Protein AF-A0A8X6EZA5-F1 (afdb_monomer_lite)

InterPro domains:
  IPR001734 Sodium/solute symporter [PF00474] (5-168)
  IPR001734 Sodium/solute symporter [PS50283] (1-181)
  IPR038377 Sodium/glucose symporter superfamily [G3DSA:1.20.1730.10] (1-181)
  IPR051163 Sodium:Solute Symporter (SSF) [PTHR42985] (1-180)

Foldseek 3Di:
DDPVLVVLLVVLVVDFLCCLVVVVVCLVPPADQCVVVVVVCVVVVVVCVPPVVVVCVVVPDPDPLVVVCVVPNDVSSVVVVVVVVVVVVVVVLVSLQSVLVVCCVVPVDDSVVSSVVSVVVVVVQCVVVPPVSSSVVSNVVSVVSVVVVVVCVVVVQVVLPHPVSVVVVCVVVVNHDHPDD

Structure (mmCIF, N/CA/C/O backbone):
data_AF-A0A8X6EZA5-F1
#
_entry.id   AF-A0A8X6EZA5-F1
#
loop_
_atom_site.group_PDB
_atom_site.id
_atom_site.type_symbol
_atom_site.label_atom_id
_atom_site.label_alt_id
_atom_site.label_comp_id
_atom_site.label_asym_id
_atom_site.label_entity_id
_atom_site.label_seq_id
_atom_site.pdbx_PDB_ins_code
_atom_site.Cartn_x
_atom_site.Cartn_y
_atom_site.Cartn_z
_atom_site.occupancy
_atom_site.B_iso_or_equiv
_atom_site.auth_seq_id
_atom_site.auth_comp_id
_atom_site.auth_asym_id
_atom_site.auth_atom_id
_atom_site.pdbx_PDB_model_num
ATOM 1 N 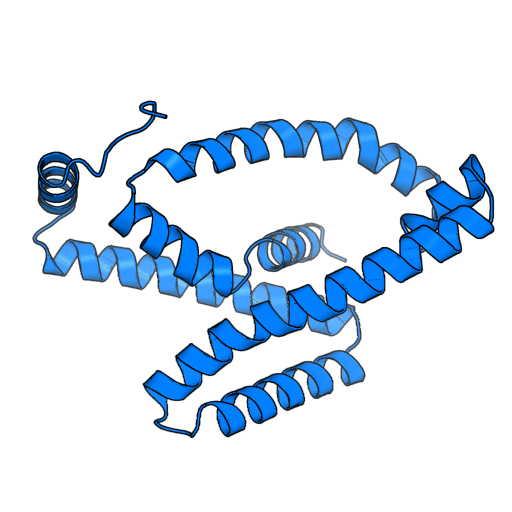N . MET A 1 1 ? -1.220 17.652 14.145 1.00 61.78 1 MET A N 1
ATOM 2 C CA . MET A 1 1 ? -0.342 17.172 13.054 1.00 61.78 1 MET A CA 1
ATOM 3 C C . MET A 1 1 ? -0.743 17.887 11.778 1.00 61.78 1 MET A C 1
ATOM 5 O O . MET A 1 1 ? -1.921 18.214 11.672 1.00 61.78 1 MET A O 1
ATOM 9 N N . PRO A 1 2 ? 0.185 18.157 10.850 1.00 75.38 2 PRO A N 1
ATOM 10 C CA . PRO A 1 2 ? -0.154 18.763 9.567 1.00 75.38 2 PRO A CA 1
ATOM 11 C C . PRO A 1 2 ? -1.113 17.855 8.790 1.00 75.38 2 PRO A C 1
ATOM 13 O O . PRO A 1 2 ? -0.902 16.643 8.729 1.00 75.38 2 PRO A O 1
ATOM 16 N N . VAL A 1 3 ? -2.152 18.437 8.188 1.00 79.38 3 VAL A N 1
ATOM 17 C CA . VAL A 1 3 ? -3.139 17.705 7.369 1.00 79.38 3 VAL A CA 1
ATOM 18 C C . VAL A 1 3 ? -2.459 16.979 6.206 1.00 79.38 3 VAL A C 1
ATOM 20 O O . VAL A 1 3 ? -2.847 15.870 5.846 1.00 79.38 3 VAL A O 1
ATOM 23 N N . THR A 1 4 ? -1.393 17.567 5.667 1.00 75.44 4 THR A N 1
ATOM 24 C CA . THR A 1 4 ? -0.584 16.993 4.590 1.00 75.44 4 THR A CA 1
ATOM 25 C C . THR A 1 4 ? 0.077 15.682 5.009 1.00 75.44 4 THR A C 1
ATOM 27 O O . THR A 1 4 ? -0.108 14.680 4.331 1.00 75.44 4 THR A O 1
ATOM 30 N N . THR A 1 5 ? 0.761 15.636 6.156 1.00 71.94 5 THR A N 1
ATOM 31 C CA . THR A 1 5 ? 1.407 14.411 6.666 1.00 71.94 5 THR A CA 1
ATOM 32 C C . THR A 1 5 ? 0.399 13.283 6.879 1.00 71.94 5 THR A C 1
ATOM 34 O O . THR A 1 5 ? 0.666 12.143 6.512 1.00 71.94 5 THR A O 1
ATOM 37 N N . VAL A 1 6 ? -0.779 13.602 7.425 1.00 76.56 6 VAL A N 1
ATOM 38 C CA . VAL A 1 6 ? -1.844 12.609 7.641 1.00 76.56 6 VAL A CA 1
ATOM 39 C C . VAL A 1 6 ? -2.401 12.105 6.309 1.00 76.56 6 VAL A C 1
ATOM 41 O O . VAL A 1 6 ? -2.596 10.906 6.151 1.00 76.56 6 VAL A O 1
ATOM 44 N N . SER A 1 7 ? -2.605 12.993 5.333 1.00 77.62 7 SER A N 1
ATOM 45 C CA . SER A 1 7 ? -3.127 12.622 4.011 1.00 77.62 7 SER A CA 1
ATOM 46 C C . SER A 1 7 ? -2.145 11.739 3.238 1.00 77.62 7 SER A C 1
ATOM 48 O O . SER A 1 7 ? -2.541 10.723 2.674 1.00 77.62 7 SER A O 1
ATOM 50 N N . PHE A 1 8 ? -0.856 12.086 3.256 1.00 72.75 8 PHE A N 1
ATOM 51 C CA . PHE A 1 8 ? 0.185 11.288 2.609 1.00 72.75 8 PHE A CA 1
ATOM 52 C C . PHE A 1 8 ? 0.388 9.935 3.285 1.00 72.75 8 PHE A C 1
ATOM 54 O O . PHE A 1 8 ? 0.531 8.942 2.583 1.00 72.75 8 PHE A O 1
ATOM 61 N N . SER A 1 9 ? 0.364 9.864 4.618 1.00 73.12 9 SER A N 1
ATOM 62 C CA . SER A 1 9 ? 0.453 8.574 5.309 1.00 73.12 9 SER A CA 1
ATOM 63 C C . SER A 1 9 ? -0.796 7.717 5.085 1.00 73.12 9 SER A C 1
ATOM 65 O O . SER A 1 9 ? -0.667 6.511 4.886 1.00 73.12 9 SER A O 1
ATOM 67 N N . LEU A 1 10 ? -1.991 8.317 5.016 1.00 76.62 10 LEU A N 1
ATOM 68 C CA . LEU A 1 10 ? -3.206 7.592 4.639 1.00 76.62 10 LEU A CA 1
ATOM 69 C C . LEU A 1 10 ? -3.075 7.011 3.223 1.00 76.62 10 LEU A C 1
ATOM 71 O O . LEU A 1 10 ? -3.362 5.836 3.016 1.00 76.62 10 LEU A O 1
ATOM 75 N N . MET A 1 11 ? -2.580 7.802 2.267 1.00 76.44 11 MET A N 1
ATOM 76 C CA . MET A 1 11 ? -2.301 7.339 0.905 1.00 76.44 11 MET A CA 1
ATOM 77 C C . MET A 1 11 ? -1.256 6.212 0.887 1.00 76.44 11 MET A C 1
ATOM 79 O O . MET A 1 11 ? -1.474 5.185 0.248 1.00 76.44 11 MET A O 1
ATOM 83 N N . ALA A 1 12 ? -0.154 6.376 1.623 1.00 71.19 12 ALA A N 1
ATOM 84 C CA . ALA A 1 12 ? 0.903 5.376 1.761 1.00 71.19 12 ALA A CA 1
ATOM 85 C C . ALA A 1 12 ? 0.370 4.058 2.338 1.00 71.19 12 ALA A C 1
ATOM 87 O O . ALA A 1 12 ? 0.705 2.987 1.846 1.00 71.19 12 ALA A O 1
ATOM 88 N N . SER A 1 13 ? -0.514 4.144 3.334 1.00 72.12 13 SER A N 1
ATOM 89 C CA . SER A 1 13 ? -1.145 2.984 3.967 1.00 72.12 13 SER A CA 1
ATOM 90 C C . SER A 1 13 ? -2.037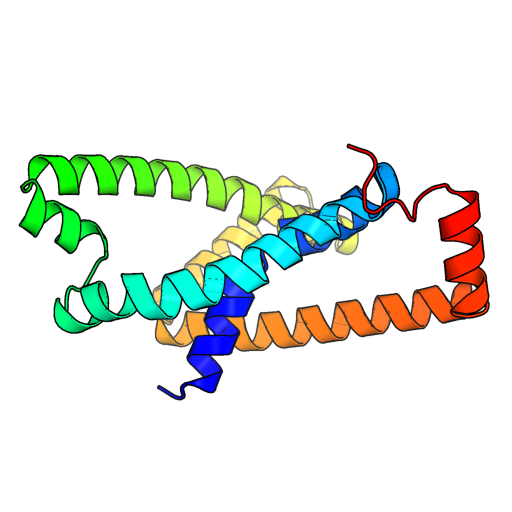 2.204 2.995 1.00 72.12 13 SER A C 1
ATOM 92 O O . SER A 1 13 ? -2.117 0.980 3.083 1.00 72.12 13 SER A O 1
ATOM 94 N N . PHE A 1 14 ? -2.695 2.889 2.052 1.00 71.56 14 PHE A N 1
ATOM 95 C CA . PHE A 1 14 ? -3.455 2.234 0.981 1.00 71.56 14 PHE A CA 1
ATOM 96 C C . PHE A 1 14 ? -2.549 1.625 -0.098 1.00 71.56 14 PHE A C 1
ATOM 98 O O . PHE A 1 14 ? -2.892 0.599 -0.689 1.00 71.56 14 PHE A O 1
ATOM 105 N N . MET A 1 15 ? -1.385 2.224 -0.352 1.00 70.94 15 MET A N 1
ATOM 106 C CA . MET A 1 15 ? -0.401 1.720 -1.310 1.00 70.94 15 MET A CA 1
ATOM 107 C C . MET A 1 15 ? 0.521 0.681 -0.661 1.00 70.94 15 MET A C 1
ATOM 109 O O . MET A 1 15 ? 1.652 0.967 -0.275 1.00 70.94 15 MET A O 1
ATOM 113 N N . SER A 1 16 ? 0.063 -0.567 -0.581 1.00 71.94 16 SER A N 1
ATOM 114 C CA . SER A 1 16 ? 0.924 -1.677 -0.164 1.00 71.94 16 SER A CA 1
ATOM 115 C C . SER A 1 16 ? 1.997 -2.000 -1.217 1.00 71.94 16 SER A C 1
ATOM 117 O O . SER A 1 16 ? 1.805 -1.813 -2.422 1.00 71.94 16 SER A O 1
ATOM 119 N N . ALA A 1 17 ? 3.120 -2.577 -0.774 1.00 68.50 17 ALA A N 1
ATOM 120 C CA . ALA A 1 17 ? 4.152 -3.109 -1.671 1.00 68.50 17 ALA A CA 1
ATOM 121 C C . ALA A 1 17 ? 3.592 -4.172 -2.639 1.00 68.50 17 ALA A C 1
ATOM 123 O O . ALA A 1 17 ? 4.028 -4.265 -3.785 1.00 68.50 17 ALA A O 1
ATOM 124 N N . THR A 1 18 ? 2.589 -4.939 -2.195 1.00 69.69 18 THR A N 1
ATOM 125 C CA . THR A 1 18 ? 1.868 -5.899 -3.038 1.00 69.69 18 THR A CA 1
ATOM 126 C C . THR A 1 18 ? 1.086 -5.213 -4.149 1.00 69.69 18 THR A C 1
ATOM 128 O O . THR A 1 18 ? 1.159 -5.672 -5.279 1.00 69.69 18 THR A O 1
ATOM 131 N N . SER A 1 19 ? 0.405 -4.097 -3.884 1.00 77.81 19 SER A N 1
ATOM 132 C CA . SER A 1 19 ? -0.287 -3.328 -4.926 1.00 77.81 19 SER A CA 1
ATOM 133 C C . SER A 1 19 ? 0.701 -2.678 -5.894 1.00 77.81 19 SER A C 1
ATOM 135 O O . SER A 1 19 ? 0.466 -2.663 -7.098 1.00 77.81 19 SER A O 1
ATOM 137 N N . PHE A 1 20 ? 1.841 -2.194 -5.396 1.00 80.69 20 PHE A N 1
ATOM 138 C CA . PHE A 1 20 ? 2.860 -1.555 -6.231 1.00 80.69 20 PHE A CA 1
ATOM 139 C C . PHE A 1 20 ? 3.471 -2.506 -7.273 1.00 80.69 20 PHE A C 1
ATOM 141 O O . PHE A 1 20 ? 3.723 -2.092 -8.400 1.00 80.69 20 PHE A O 1
ATOM 148 N N . LEU A 1 21 ? 3.683 -3.778 -6.917 1.00 81.12 21 LEU A N 1
ATOM 149 C CA . LEU A 1 21 ? 4.152 -4.810 -7.852 1.00 81.12 21 LEU A CA 1
ATOM 150 C C . LEU A 1 21 ? 3.000 -5.502 -8.596 1.00 81.12 21 LEU A C 1
ATOM 152 O O . LEU A 1 21 ? 3.146 -5.875 -9.757 1.00 81.12 21 LEU A O 1
ATOM 156 N N . GLY A 1 22 ? 1.860 -5.672 -7.929 1.00 82.44 22 GLY A N 1
ATOM 157 C CA . GLY A 1 22 ? 0.711 -6.420 -8.425 1.00 82.44 22 GLY A CA 1
ATOM 158 C C . GLY A 1 22 ? -0.071 -5.680 -9.500 1.00 82.44 22 GLY A C 1
ATOM 159 O O . GLY A 1 22 ? -0.400 -6.286 -10.508 1.00 82.44 22 GLY A O 1
ATOM 160 N N . VAL A 1 23 ? -0.318 -4.374 -9.349 1.00 84.88 23 VAL A N 1
ATOM 161 C CA . VAL A 1 23 ? -1.112 -3.608 -10.327 1.00 84.88 23 VAL A CA 1
ATOM 162 C C . VAL A 1 23 ? -0.441 -3.547 -11.708 1.00 84.88 23 VAL A C 1
ATOM 164 O O . VAL A 1 23 ? -1.124 -3.795 -12.700 1.00 84.88 23 VAL A O 1
ATOM 167 N N . PRO A 1 24 ? 0.876 -3.285 -11.835 1.00 85.31 24 PRO A N 1
ATOM 168 C CA . PRO A 1 24 ? 1.545 -3.372 -13.132 1.00 85.31 24 PRO A CA 1
ATOM 169 C C . PRO A 1 24 ? 1.534 -4.789 -13.718 1.00 85.31 24 PRO A C 1
ATOM 171 O O . PRO A 1 24 ? 1.368 -4.935 -14.926 1.00 85.31 24 PRO A O 1
ATOM 174 N N . ALA A 1 25 ? 1.690 -5.824 -12.883 1.00 85.19 25 ALA A N 1
ATOM 175 C CA . ALA A 1 25 ? 1.645 -7.217 -13.327 1.00 85.19 25 ALA A CA 1
ATOM 176 C C . ALA A 1 25 ? 0.248 -7.611 -13.835 1.00 85.19 25 ALA A C 1
ATOM 178 O O . ALA A 1 25 ? 0.134 -8.237 -14.886 1.00 85.19 25 ALA A O 1
ATOM 179 N N . GLU A 1 26 ? -0.803 -7.185 -13.138 1.00 84.69 26 GLU A N 1
ATOM 180 C CA . GLU A 1 26 ? -2.197 -7.371 -13.540 1.00 84.69 26 GLU A CA 1
ATOM 181 C C . GLU A 1 26 ? -2.475 -6.666 -14.870 1.00 84.69 26 GLU A C 1
ATOM 183 O O . GLU A 1 26 ? -2.952 -7.288 -15.817 1.00 84.69 26 GLU A O 1
ATOM 188 N N . ASN A 1 27 ? -2.070 -5.397 -14.993 1.00 85.38 27 ASN A N 1
ATOM 189 C CA . ASN A 1 27 ? -2.219 -4.644 -16.238 1.00 85.38 27 ASN A CA 1
ATOM 190 C C . ASN A 1 27 ? -1.453 -5.286 -17.403 1.00 85.38 27 ASN A C 1
ATOM 192 O O . ASN A 1 27 ? -1.908 -5.244 -18.545 1.00 85.38 27 ASN A O 1
ATOM 196 N N . TYR A 1 28 ? -0.295 -5.888 -17.130 1.00 82.81 28 TYR A N 1
ATOM 197 C CA . TYR A 1 28 ? 0.491 -6.591 -18.139 1.00 82.81 28 TYR A CA 1
ATOM 198 C C . TYR A 1 28 ? -0.154 -7.916 -18.573 1.00 82.81 28 TYR A C 1
ATOM 200 O O . TYR A 1 28 ? -0.075 -8.270 -19.748 1.00 82.81 28 TYR A O 1
ATOM 208 N N . LEU A 1 29 ? -0.788 -8.652 -17.653 1.00 84.25 29 LEU A N 1
ATOM 209 C CA . LEU A 1 29 ? -1.373 -9.971 -17.918 1.00 84.25 29 LEU A CA 1
ATOM 210 C C . LEU A 1 29 ? -2.811 -9.919 -18.442 1.00 84.25 29 LEU A C 1
ATOM 212 O O . LEU A 1 29 ? -3.152 -10.735 -19.300 1.00 84.25 29 LEU A O 1
ATOM 216 N N . TYR A 1 30 ? -3.618 -8.968 -17.971 1.00 80.81 30 TYR A N 1
ATOM 217 C CA . TYR A 1 30 ? -5.063 -8.890 -18.226 1.00 80.81 30 TYR A CA 1
ATOM 218 C C . TYR A 1 30 ? -5.519 -7.542 -18.813 1.00 80.81 30 TYR A C 1
ATOM 220 O O . TYR A 1 30 ? -6.652 -7.425 -19.264 1.00 80.81 30 TYR A O 1
ATOM 228 N N . GLY A 1 31 ? -4.638 -6.539 -18.893 1.00 82.25 31 GLY A N 1
ATOM 229 C CA . GLY A 1 31 ? -4.932 -5.244 -19.519 1.00 82.25 31 GLY A CA 1
ATOM 230 C C . GLY A 1 31 ? -5.425 -4.161 -18.552 1.00 82.25 31 GLY A C 1
ATOM 231 O O . GLY A 1 31 ? -5.429 -4.316 -17.335 1.00 82.25 31 GLY A O 1
ATOM 232 N N . THR A 1 32 ? -5.830 -3.014 -19.096 1.00 81.81 32 THR A N 1
ATOM 233 C CA . THR A 1 32 ? -6.110 -1.769 -18.349 1.00 81.81 32 THR A CA 1
ATOM 234 C C . THR A 1 32 ? -7.410 -1.758 -17.539 1.00 81.81 32 THR A C 1
ATOM 236 O O . THR A 1 32 ? -7.753 -0.734 -16.946 1.00 81.81 32 THR A O 1
ATOM 239 N N . GLN A 1 33 ? -8.139 -2.869 -17.480 1.00 79.62 33 GLN A N 1
ATOM 240 C CA . GLN A 1 33 ? -9.454 -2.965 -16.838 1.00 79.62 33 GLN A CA 1
ATOM 241 C C . GLN A 1 33 ? -9.395 -2.640 -15.339 1.00 79.62 33 GLN A C 1
ATOM 243 O O . GLN A 1 33 ? -10.315 -2.037 -14.782 1.00 79.62 33 GLN A O 1
ATOM 248 N N . TYR A 1 34 ? -8.258 -2.928 -14.696 1.00 80.50 34 TYR A N 1
ATOM 249 C CA . TYR A 1 34 ? -8.008 -2.601 -13.291 1.00 80.50 34 TYR A CA 1
ATOM 250 C C . TYR A 1 34 ? -8.160 -1.095 -12.983 1.00 80.50 34 TYR A C 1
ATOM 252 O O . TYR A 1 34 ? -8.436 -0.708 -11.846 1.00 80.50 34 TYR A O 1
ATOM 260 N N . VAL A 1 35 ? -8.055 -0.215 -13.989 1.00 81.38 35 VAL A N 1
ATOM 261 C CA . VAL A 1 35 ? -8.274 1.235 -13.837 1.00 81.38 35 VAL A CA 1
ATOM 262 C C . VAL A 1 35 ? -9.689 1.564 -13.346 1.00 81.38 35 VAL A C 1
ATOM 264 O O . VAL A 1 35 ? -9.865 2.554 -12.634 1.00 81.38 35 VAL A O 1
ATOM 267 N N . MET A 1 36 ? -10.688 0.728 -13.632 1.00 80.69 36 MET A N 1
ATOM 268 C CA . MET A 1 36 ? -12.071 0.942 -13.182 1.00 80.69 36 MET A CA 1
ATOM 269 C C . MET A 1 36 ? -12.202 0.935 -11.655 1.00 80.69 36 MET A C 1
ATOM 271 O O . MET A 1 36 ? -13.034 1.649 -11.092 1.00 80.69 36 MET A O 1
ATOM 275 N N . LEU A 1 37 ? -11.321 0.210 -10.966 1.00 83.69 37 LEU A N 1
ATOM 276 C CA . LEU A 1 37 ? -11.263 0.194 -9.508 1.00 83.69 37 LEU A CA 1
ATOM 277 C C . LEU A 1 37 ? -10.871 1.575 -8.943 1.00 83.69 37 LEU A C 1
ATOM 279 O O . LEU A 1 37 ? -11.410 2.001 -7.919 1.00 83.69 37 LEU A O 1
ATOM 283 N N . ASN A 1 38 ? -10.029 2.337 -9.655 1.00 83.44 38 ASN A N 1
ATOM 284 C CA . ASN A 1 38 ? -9.695 3.715 -9.277 1.00 83.44 38 ASN A CA 1
ATOM 285 C C . ASN A 1 38 ? -10.902 4.657 -9.379 1.00 83.44 38 ASN A C 1
ATOM 287 O O . ASN A 1 38 ? -11.047 5.543 -8.537 1.00 83.44 38 ASN A O 1
ATOM 291 N N . LEU A 1 39 ? -11.796 4.457 -10.357 1.00 85.00 39 LEU A N 1
ATOM 292 C CA . LEU A 1 39 ? -13.048 5.221 -10.445 1.00 85.00 39 LEU A CA 1
ATOM 293 C C . LEU A 1 39 ? -13.950 4.934 -9.238 1.00 85.00 39 LEU A C 1
ATOM 295 O O . LEU A 1 39 ? -14.521 5.857 -8.655 1.00 85.00 39 LEU A O 1
ATOM 299 N N . GLY A 1 40 ? -14.012 3.670 -8.808 1.00 86.38 40 GLY A N 1
ATOM 300 C CA . GLY A 1 40 ? -14.691 3.273 -7.575 1.00 86.38 40 GLY A CA 1
ATOM 301 C C . GLY A 1 40 ? -14.137 3.997 -6.346 1.00 86.38 40 GLY A C 1
ATOM 302 O O . GLY A 1 40 ? -14.907 4.557 -5.564 1.00 86.38 40 GLY A O 1
ATOM 303 N N . TYR A 1 41 ? -12.810 4.073 -6.199 1.00 85.38 41 TYR A N 1
ATOM 304 C CA . TYR A 1 41 ? -12.185 4.829 -5.107 1.00 85.38 41 TYR A CA 1
ATOM 305 C C . TYR A 1 41 ? -12.426 6.337 -5.194 1.00 85.38 41 TYR A C 1
ATOM 307 O O . TYR A 1 41 ? -12.663 6.971 -4.160 1.00 85.38 41 TYR A O 1
ATOM 315 N N . ALA A 1 42 ? -12.419 6.911 -6.398 1.00 87.12 42 ALA A N 1
ATOM 316 C CA . ALA A 1 42 ? -12.691 8.330 -6.606 1.00 87.12 42 ALA A CA 1
ATOM 317 C C . ALA A 1 42 ? -14.105 8.720 -6.145 1.00 87.12 42 ALA A C 1
ATOM 319 O O . ALA A 1 42 ? -14.281 9.781 -5.549 1.00 87.12 42 ALA A O 1
ATOM 320 N N . LEU A 1 43 ? -15.099 7.851 -6.358 1.00 89.31 43 LEU A N 1
ATOM 321 C CA . LEU A 1 43 ? -16.477 8.072 -5.904 1.00 89.31 43 LEU A CA 1
ATOM 322 C C . LEU A 1 43 ? -16.692 7.680 -4.435 1.00 89.31 43 LEU A C 1
ATOM 324 O O . LEU A 1 43 ? -17.401 8.373 -3.704 1.00 89.31 43 LEU A O 1
ATOM 328 N N . GLY A 1 44 ? -16.069 6.594 -3.976 1.00 88.62 44 GLY A N 1
ATOM 329 C CA . GLY A 1 44 ? -16.216 6.095 -2.608 1.00 88.62 44 GLY A CA 1
ATOM 330 C C . GLY A 1 44 ? -15.571 7.000 -1.556 1.00 88.62 44 GLY A C 1
ATOM 331 O O . GLY A 1 44 ? -16.102 7.134 -0.452 1.00 88.62 44 GLY A O 1
ATOM 332 N N . THR A 1 45 ? -14.464 7.669 -1.894 1.00 87.69 45 THR A N 1
ATOM 333 C CA . THR A 1 45 ? -13.713 8.505 -0.941 1.00 87.69 45 THR A CA 1
ATOM 334 C C . THR A 1 45 ? -14.522 9.713 -0.443 1.00 87.69 45 THR A C 1
ATOM 336 O O . THR A 1 45 ? -14.616 9.882 0.775 1.00 87.69 45 THR A O 1
ATOM 339 N N . PRO A 1 46 ? -15.177 10.524 -1.302 1.00 90.19 46 PRO A N 1
ATOM 340 C CA . PRO A 1 46 ? -16.081 11.582 -0.847 1.00 90.19 46 PRO A CA 1
ATOM 341 C C . PRO A 1 46 ? -17.227 11.054 0.019 1.00 90.19 46 PRO A C 1
ATOM 343 O O . PRO A 1 46 ? -17.528 11.636 1.057 1.00 90.19 46 PRO A O 1
ATOM 346 N N . VAL A 1 47 ? -17.838 9.928 -0.358 1.00 91.31 47 VAL A N 1
ATOM 347 C CA . VAL A 1 47 ? -18.932 9.319 0.417 1.00 91.31 47 VAL A CA 1
ATOM 348 C C . VAL A 1 47 ? -18.448 8.936 1.819 1.00 91.31 47 VAL A C 1
ATOM 350 O O . VAL A 1 47 ? -19.083 9.292 2.814 1.00 91.31 47 VAL A O 1
ATOM 353 N N . ALA A 1 48 ? -17.288 8.286 1.923 1.00 87.56 48 ALA A N 1
ATOM 354 C CA . ALA A 1 48 ? -16.658 7.964 3.200 1.00 87.56 48 ALA A CA 1
ATOM 355 C C . ALA A 1 48 ? -16.351 9.225 4.031 1.00 87.56 48 ALA A C 1
ATOM 357 O O . ALA A 1 48 ? -16.667 9.281 5.225 1.00 87.56 48 ALA A O 1
ATOM 358 N N . ALA A 1 49 ? -15.788 10.254 3.395 1.00 87.50 49 ALA A N 1
ATOM 359 C CA . ALA A 1 49 ? -15.385 11.498 4.043 1.00 87.50 49 ALA A CA 1
ATOM 360 C C . ALA A 1 49 ? -16.569 12.351 4.528 1.00 87.50 49 ALA A C 1
ATOM 362 O O . ALA A 1 49 ? -16.480 12.958 5.592 1.00 87.50 49 ALA A O 1
ATOM 363 N N . PHE A 1 50 ? -17.682 12.402 3.795 1.00 89.38 50 PHE A N 1
ATOM 364 C CA . PHE A 1 50 ? -18.826 13.244 4.161 1.00 89.38 50 PHE A CA 1
ATOM 365 C C . PHE A 1 50 ? -19.879 12.521 5.003 1.00 89.38 50 PHE A C 1
ATOM 367 O O . PHE A 1 50 ? -20.550 13.171 5.802 1.00 89.38 50 PHE A O 1
ATOM 374 N N . ILE A 1 51 ? -20.029 11.200 4.866 1.00 89.44 51 ILE A N 1
ATOM 375 C CA . ILE A 1 51 ? -21.063 10.444 5.591 1.00 89.44 51 ILE A CA 1
ATOM 376 C C . ILE A 1 51 ? -20.495 9.797 6.854 1.00 89.44 51 ILE A C 1
ATOM 378 O O . ILE A 1 51 ? -21.043 9.970 7.942 1.00 89.44 51 ILE A O 1
ATOM 382 N N . PHE A 1 52 ? -19.389 9.061 6.735 1.00 85.31 52 PHE A N 1
ATOM 383 C CA . PHE A 1 52 ? -18.878 8.241 7.835 1.00 85.31 52 PHE A CA 1
ATOM 384 C C . PHE A 1 52 ? -17.948 9.028 8.761 1.00 85.31 52 PHE A C 1
ATOM 386 O O . PHE A 1 52 ? -18.096 8.959 9.984 1.00 85.31 52 PHE A O 1
ATOM 393 N N . LEU A 1 53 ? -17.023 9.818 8.206 1.00 85.94 53 LEU A N 1
ATOM 394 C CA . LEU A 1 53 ? -16.033 10.557 8.999 1.00 85.94 53 LEU A CA 1
ATOM 395 C C . LEU A 1 53 ? -16.652 11.476 10.075 1.00 85.94 53 LEU A C 1
ATOM 397 O O . LEU A 1 53 ? -16.154 11.453 11.203 1.00 85.94 53 LEU A O 1
ATOM 401 N N . PRO A 1 54 ? -17.749 12.227 9.825 1.00 86.06 54 PRO A N 1
ATOM 402 C CA . PRO A 1 54 ? -18.340 13.087 10.851 1.00 86.06 54 PRO A CA 1
ATOM 403 C C . PRO A 1 54 ? -18.901 12.308 12.043 1.00 86.06 54 PRO A C 1
ATOM 405 O O . PRO A 1 54 ? -18.877 12.810 13.167 1.00 86.06 54 PRO A O 1
ATOM 408 N N . VAL A 1 55 ? -19.397 11.087 11.818 1.00 85.38 55 VAL A N 1
ATOM 409 C CA . VAL A 1 55 ? -19.938 10.222 12.877 1.00 85.38 55 VAL A CA 1
ATOM 410 C C . VAL A 1 55 ? -18.821 9.790 13.823 1.00 85.38 55 VAL A C 1
ATOM 412 O O . VAL A 1 55 ? -18.955 9.929 15.040 1.00 85.38 55 VAL A O 1
ATOM 415 N N . PHE A 1 56 ? -17.696 9.330 13.272 1.00 83.56 56 PHE A N 1
ATOM 416 C CA . PHE A 1 56 ? -16.541 8.917 14.072 1.00 83.56 56 PHE A CA 1
ATOM 417 C C . PHE A 1 56 ? -15.859 10.103 14.757 1.00 83.56 56 PHE A C 1
ATOM 419 O O . PHE A 1 56 ? -15.498 10.004 15.930 1.00 83.56 56 PHE A O 1
ATOM 426 N N . TYR A 1 57 ? -15.747 11.245 14.074 1.00 82.50 57 TYR A N 1
ATOM 427 C CA . TYR A 1 57 ? -15.128 12.441 14.644 1.00 82.50 57 TYR A CA 1
ATOM 428 C C . TYR A 1 57 ? -15.915 12.984 15.846 1.00 82.50 57 TYR A C 1
ATOM 430 O O . TYR A 1 57 ? -15.328 13.300 16.880 1.00 82.50 57 TYR A O 1
ATOM 438 N N . LYS A 1 58 ? -17.254 13.025 15.759 1.00 82.19 58 LYS A N 1
ATOM 439 C CA . LYS A 1 58 ? -18.125 13.454 16.871 1.00 82.19 58 LYS A CA 1
ATOM 440 C C . LYS A 1 58 ? -18.114 12.488 18.056 1.00 82.19 58 LYS A C 1
ATOM 442 O O . LYS A 1 58 ? -18.325 12.915 19.184 1.00 82.19 58 LYS A O 1
ATOM 447 N N . MET A 1 59 ? -17.880 11.199 17.811 1.00 81.19 59 MET A N 1
ATOM 448 C CA . MET A 1 59 ? -17.834 10.181 18.861 1.00 81.19 59 MET A CA 1
ATOM 449 C C . MET A 1 59 ? -16.594 10.298 19.760 1.00 81.19 59 MET A C 1
ATOM 451 O O . MET A 1 59 ? -16.634 9.775 20.874 1.00 81.19 59 MET A O 1
ATOM 455 N N . GLN A 1 60 ? -15.521 10.948 19.276 1.00 76.00 60 GLN A N 1
ATOM 456 C CA . GLN A 1 60 ? -14.213 11.078 19.942 1.00 76.00 60 GLN A CA 1
ATOM 457 C C . GLN A 1 60 ? -13.668 9.751 20.504 1.00 76.00 60 GLN A C 1
ATOM 459 O O . GLN A 1 60 ? -12.949 9.727 21.500 1.00 76.00 60 GLN A O 1
ATOM 464 N N . GLY A 1 61 ? -14.026 8.634 19.867 1.00 71.25 61 GLY A N 1
ATOM 465 C CA . GLY A 1 61 ? -13.582 7.309 20.277 1.00 71.25 61 GLY A CA 1
ATOM 466 C C . GLY A 1 61 ? -12.150 7.039 19.832 1.00 71.25 61 GLY A C 1
ATOM 467 O O . GLY A 1 61 ? -11.724 7.486 18.766 1.00 71.25 61 GLY A O 1
ATOM 468 N N . ALA A 1 62 ? -11.411 6.261 20.621 1.00 73.31 62 ALA A N 1
ATOM 469 C CA . ALA A 1 62 ? -10.042 5.867 20.271 1.00 73.31 62 ALA A CA 1
ATOM 470 C C . ALA A 1 62 ? -10.001 4.800 19.158 1.00 73.31 62 ALA A C 1
ATOM 472 O O . ALA A 1 62 ? -8.952 4.549 18.568 1.00 73.31 62 ALA A O 1
ATOM 473 N N . SER A 1 63 ? -11.133 4.146 18.880 1.00 80.44 63 SER A N 1
ATOM 474 C CA . SER A 1 63 ? -11.242 3.066 17.901 1.00 80.44 63 SER A CA 1
ATOM 475 C C . SER A 1 63 ? -12.593 3.078 17.194 1.00 80.44 63 SER A C 1
ATOM 477 O O . SER A 1 63 ? -13.627 3.317 17.817 1.00 80.44 63 SER A O 1
ATOM 479 N N . ALA A 1 64 ? -12.603 2.705 15.912 1.00 82.88 64 ALA A N 1
ATOM 480 C CA . ALA A 1 64 ? -13.835 2.483 15.161 1.00 82.88 64 ALA A CA 1
ATOM 481 C C . ALA A 1 64 ? -14.732 1.403 15.803 1.00 82.88 64 ALA A C 1
ATOM 483 O O . ALA A 1 64 ? -15.953 1.490 15.709 1.00 82.88 64 ALA A O 1
ATOM 484 N N . PHE A 1 65 ? -14.165 0.425 16.525 1.00 86.31 65 PHE A N 1
ATOM 485 C CA . PHE A 1 65 ? -14.948 -0.612 17.215 1.00 86.31 65 PHE A CA 1
ATOM 486 C C . PHE A 1 65 ? -15.724 -0.083 18.428 1.00 86.31 65 PHE A C 1
ATOM 488 O O . PHE A 1 65 ? -16.668 -0.728 18.883 1.00 86.31 65 PHE A O 1
ATOM 495 N N . GLU A 1 66 ? -15.369 1.094 18.946 1.00 84.56 66 GLU A N 1
ATOM 496 C CA . GLU A 1 66 ? -16.125 1.744 20.020 1.00 84.56 66 GLU A CA 1
ATOM 497 C C . GLU A 1 66 ? -17.522 2.169 19.543 1.00 84.56 66 GLU A C 1
ATOM 499 O O . GLU A 1 66 ? -18.485 2.123 20.309 1.00 84.56 66 GLU A O 1
ATOM 504 N N . TYR A 1 67 ? -17.663 2.483 18.250 1.00 86.69 67 TYR A N 1
ATOM 505 C CA . TYR A 1 67 ? -18.969 2.703 17.631 1.00 86.69 67 TYR A CA 1
ATOM 506 C C . TYR A 1 67 ? -19.863 1.465 17.760 1.00 86.69 67 TYR A C 1
ATOM 508 O O . TYR A 1 67 ? -21.031 1.575 18.139 1.00 86.69 67 TYR A O 1
ATOM 516 N N . LEU A 1 68 ? -19.307 0.277 17.497 1.00 86.88 68 LEU A N 1
ATOM 517 C CA . LEU A 1 68 ? -20.048 -0.980 17.599 1.00 86.88 68 LEU A CA 1
ATOM 518 C C . LEU A 1 68 ? -20.468 -1.271 19.037 1.00 86.88 68 LEU A C 1
ATOM 520 O O . LEU A 1 68 ? -21.581 -1.743 19.252 1.00 86.88 68 LEU A O 1
ATOM 524 N N . GLU A 1 69 ? -19.633 -0.937 20.022 1.00 88.44 69 GLU A N 1
ATOM 525 C CA . GLU A 1 69 ? -20.020 -1.068 21.428 1.00 88.44 69 GLU A CA 1
ATOM 526 C C . GLU A 1 69 ? -21.179 -0.146 21.792 1.00 88.44 69 GLU A C 1
ATOM 528 O O . GLU A 1 69 ? -22.149 -0.608 22.391 1.00 88.44 69 GLU A O 1
ATOM 533 N N . LYS A 1 70 ? -21.127 1.130 21.391 1.00 86.88 70 LYS A N 1
ATOM 534 C CA . LYS A 1 70 ? -22.204 2.089 21.684 1.00 86.88 70 LYS A CA 1
ATOM 535 C C . LYS A 1 70 ? -23.523 1.708 21.006 1.00 86.88 70 LYS A C 1
ATOM 537 O O . LYS A 1 70 ? -24.584 1.996 21.551 1.00 86.88 70 LYS A O 1
ATOM 542 N N . ARG A 1 71 ? -23.476 1.064 19.834 1.00 89.12 71 ARG A N 1
ATOM 543 C CA . ARG A 1 71 ? -24.678 0.709 19.063 1.00 89.12 71 ARG A CA 1
ATOM 544 C C . ARG A 1 71 ? -25.248 -0.677 19.376 1.00 89.12 71 ARG A C 1
ATOM 546 O O . ARG A 1 71 ? -26.471 -0.822 19.356 1.00 89.12 71 ARG A O 1
ATOM 553 N N . PHE A 1 72 ? -24.386 -1.667 19.614 1.00 90.69 72 PHE A N 1
ATOM 554 C CA . PHE A 1 72 ? -24.739 -3.093 19.698 1.00 90.69 72 PHE A CA 1
ATOM 555 C C . PHE A 1 72 ? -24.222 -3.792 20.965 1.00 90.69 72 PHE A C 1
ATOM 557 O O . PHE A 1 72 ? -24.543 -4.956 21.202 1.00 90.69 72 PHE A O 1
ATOM 564 N N . GLY A 1 73 ? -23.436 -3.103 21.792 1.00 91.50 73 GLY A N 1
ATOM 565 C CA . GLY A 1 73 ? -22.905 -3.622 23.047 1.00 91.50 73 GLY A CA 1
ATOM 566 C C . GLY A 1 73 ? -21.512 -4.247 22.941 1.00 91.50 73 GLY A C 1
ATOM 567 O O . GLY A 1 73 ? -20.936 -4.457 21.870 1.00 91.50 73 GLY A O 1
ATOM 568 N N . ARG A 1 74 ? -20.948 -4.555 24.112 1.00 91.56 74 ARG A N 1
ATOM 569 C CA . ARG A 1 74 ? -19.544 -4.960 24.281 1.00 91.56 74 ARG A CA 1
ATOM 570 C C . ARG A 1 74 ? -19.181 -6.276 23.591 1.00 91.56 74 ARG A C 1
ATOM 572 O O . ARG A 1 74 ? -18.060 -6.416 23.108 1.00 91.56 74 ARG A O 1
ATOM 579 N N . VAL A 1 75 ? -20.119 -7.223 23.512 1.00 93.62 75 VAL A N 1
ATOM 580 C CA . VAL A 1 75 ? -19.898 -8.527 22.857 1.00 93.62 75 VAL A CA 1
ATOM 581 C C . VAL A 1 75 ? -19.568 -8.339 21.375 1.00 93.62 75 VAL A C 1
ATOM 583 O O . VAL A 1 75 ? -18.596 -8.910 20.886 1.00 93.62 75 VAL A O 1
ATOM 586 N N . VAL A 1 76 ? -20.315 -7.475 20.680 1.00 92.38 76 VAL A N 1
ATOM 587 C CA . VAL A 1 76 ? -20.092 -7.191 19.255 1.00 92.38 76 VAL A CA 1
ATOM 588 C C . VAL A 1 76 ? -18.756 -6.486 19.036 1.00 92.38 76 VAL A C 1
ATOM 590 O O . VAL A 1 76 ? -18.035 -6.843 18.109 1.00 92.38 76 VAL A O 1
ATOM 593 N N . ARG A 1 77 ? -18.372 -5.549 19.916 1.00 92.06 77 ARG A N 1
ATOM 594 C CA . ARG A 1 77 ? -17.043 -4.916 19.865 1.00 92.06 77 ARG A CA 1
ATOM 595 C C . ARG A 1 77 ? -15.924 -5.946 19.962 1.00 92.06 77 ARG A C 1
ATOM 597 O O . ARG A 1 77 ? -15.003 -5.896 19.152 1.00 92.06 77 ARG A O 1
ATOM 604 N N . LEU A 1 78 ? -15.997 -6.855 20.936 1.00 92.69 78 LEU A N 1
ATOM 605 C CA . LEU A 1 78 ? -14.964 -7.871 21.135 1.00 92.69 78 LEU A CA 1
ATOM 606 C C . LEU A 1 78 ? -14.860 -8.786 19.915 1.00 92.69 78 LEU A C 1
ATOM 608 O O . LEU A 1 78 ? -13.778 -8.880 19.343 1.00 92.69 78 LEU A O 1
ATOM 612 N N . LEU A 1 79 ? -15.979 -9.352 19.453 1.00 94.12 79 LEU A N 1
ATOM 613 C CA . LEU A 1 79 ? -16.001 -10.220 18.271 1.00 94.12 79 LEU A CA 1
ATOM 614 C C . LEU A 1 79 ? -15.458 -9.511 17.025 1.00 94.12 79 LEU A C 1
ATOM 616 O O . LEU A 1 79 ? -14.553 -10.033 16.376 1.00 94.12 79 LEU A O 1
ATOM 620 N N . ALA A 1 80 ? -15.948 -8.305 16.725 1.00 92.06 80 ALA A N 1
ATOM 621 C CA . ALA A 1 80 ? -15.493 -7.535 15.570 1.00 92.06 80 ALA A CA 1
ATOM 622 C C . ALA A 1 80 ? -13.995 -7.206 15.656 1.00 92.06 80 ALA A C 1
ATOM 624 O O . ALA A 1 80 ? -13.271 -7.395 14.680 1.00 92.06 80 ALA A O 1
ATOM 625 N N . SER A 1 81 ? -13.508 -6.774 16.826 1.00 93.19 81 SER A N 1
ATOM 626 C CA . SER A 1 81 ? -12.086 -6.471 17.007 1.00 93.19 81 SER A CA 1
ATOM 627 C C . SER A 1 81 ? -11.198 -7.716 16.912 1.00 93.19 81 SER A C 1
ATOM 629 O O . SER A 1 81 ? -10.115 -7.637 16.342 1.00 93.19 81 SER A O 1
ATOM 631 N N . SER A 1 82 ? -11.652 -8.871 17.409 1.00 93.38 82 SER A N 1
ATOM 632 C CA . SER A 1 82 ? -10.902 -10.131 17.355 1.00 93.38 82 SER A CA 1
ATOM 633 C C . SER A 1 82 ? -10.802 -10.670 15.931 1.00 93.38 82 SER A C 1
ATOM 635 O O . SER A 1 82 ? -9.712 -11.039 15.496 1.00 93.38 82 SER A O 1
ATOM 637 N N . VAL A 1 83 ? -11.912 -10.667 15.185 1.00 94.88 83 VAL A N 1
ATOM 638 C CA . VAL A 1 83 ? -11.922 -11.069 13.770 1.00 94.88 83 VAL A CA 1
ATOM 639 C C . VAL A 1 83 ? -11.035 -10.138 12.947 1.00 94.88 83 VAL A C 1
ATOM 641 O O . VAL A 1 83 ? -10.218 -10.614 12.162 1.00 94.88 83 VAL A O 1
ATOM 644 N N . PHE A 1 84 ? -11.124 -8.826 13.175 1.00 92.62 84 PHE A N 1
ATOM 645 C CA . PHE A 1 84 ? -10.272 -7.857 12.491 1.00 92.62 84 PHE A CA 1
ATOM 646 C C . PHE A 1 84 ? -8.787 -8.043 12.817 1.00 92.62 84 PHE A C 1
ATOM 648 O O . PHE A 1 84 ? -7.957 -7.996 11.914 1.00 92.62 84 PHE A O 1
ATOM 655 N N . MET A 1 85 ? -8.434 -8.286 14.084 1.00 93.19 85 MET A N 1
ATOM 656 C CA . MET A 1 85 ? -7.047 -8.563 14.476 1.00 93.19 85 MET A CA 1
ATOM 657 C C . MET A 1 85 ? -6.501 -9.815 13.783 1.00 93.19 85 MET A C 1
ATOM 659 O O . MET A 1 85 ? -5.378 -9.790 13.281 1.00 93.19 85 MET A O 1
ATOM 663 N N . LEU A 1 86 ? -7.294 -10.886 13.706 1.00 95.12 86 LEU A N 1
ATOM 664 C CA . LEU A 1 86 ? -6.906 -12.112 13.006 1.00 95.12 86 LEU A CA 1
ATOM 665 C C . LEU A 1 86 ? -6.750 -11.876 11.498 1.00 95.12 86 LEU A C 1
ATOM 667 O O . LEU A 1 86 ? -5.742 -12.273 10.915 1.00 95.12 86 LEU A O 1
ATOM 671 N N . GLN A 1 87 ? -7.703 -11.180 10.875 1.00 93.62 87 GLN A N 1
ATOM 672 C CA . GLN A 1 87 ? -7.625 -10.802 9.465 1.00 93.62 87 GLN A CA 1
ATOM 673 C C . GLN A 1 87 ? -6.373 -9.963 9.183 1.00 93.62 87 GLN A C 1
ATOM 675 O O . GLN A 1 87 ? -5.646 -10.250 8.234 1.00 93.62 87 GLN A O 1
ATOM 680 N N . MET A 1 88 ? -6.095 -8.955 10.014 1.00 89.62 88 MET A N 1
ATOM 681 C CA . MET A 1 88 ? -4.923 -8.095 9.856 1.00 89.62 88 MET A CA 1
ATOM 682 C C . MET A 1 88 ? -3.616 -8.854 10.062 1.00 89.62 88 MET A C 1
ATOM 684 O O . MET A 1 88 ? -2.667 -8.614 9.324 1.00 89.62 88 MET A O 1
ATOM 688 N N . MET A 1 89 ? -3.557 -9.809 10.990 1.00 91.75 89 MET A N 1
ATOM 689 C CA . MET A 1 89 ? -2.375 -10.658 11.168 1.00 91.75 89 MET A CA 1
ATOM 690 C C . MET A 1 89 ? -2.053 -11.455 9.895 1.00 91.75 89 MET A C 1
ATOM 692 O O . MET A 1 89 ? -0.908 -11.459 9.443 1.00 91.75 89 MET A O 1
ATOM 696 N N . LEU A 1 90 ? -3.065 -12.080 9.286 1.00 91.62 90 LEU A N 1
ATOM 697 C CA . LEU A 1 90 ? -2.903 -12.828 8.035 1.00 91.62 90 LEU A CA 1
ATOM 698 C C . LEU A 1 90 ? -2.536 -11.906 6.867 1.00 91.62 90 LEU A C 1
ATOM 700 O O . LEU A 1 90 ? -1.635 -12.209 6.087 1.00 91.62 90 LEU A O 1
ATOM 704 N N . TYR A 1 91 ? -3.202 -10.757 6.771 1.00 88.75 91 TYR A N 1
ATOM 705 C CA . TYR A 1 91 ? -2.958 -9.780 5.717 1.00 88.75 91 TYR A CA 1
ATOM 706 C C . TYR A 1 91 ? -1.535 -9.205 5.782 1.00 88.75 91 TYR A C 1
ATOM 708 O O . TYR A 1 91 ? -0.839 -9.157 4.767 1.00 88.75 91 TYR A O 1
ATOM 716 N N . MET A 1 92 ? -1.056 -8.851 6.978 1.00 87.50 92 MET A N 1
ATOM 717 C CA . MET A 1 92 ? 0.300 -8.328 7.171 1.00 87.50 92 MET A CA 1
ATOM 718 C C . MET A 1 92 ? 1.376 -9.367 6.841 1.00 87.50 92 MET A C 1
ATOM 720 O O . MET A 1 92 ? 2.418 -8.998 6.301 1.00 87.50 92 MET A O 1
ATOM 724 N N . ALA A 1 93 ? 1.124 -10.659 7.084 1.00 87.38 93 ALA A N 1
ATOM 725 C CA . ALA A 1 93 ? 2.043 -11.724 6.679 1.00 87.38 93 ALA A CA 1
ATOM 726 C C . ALA A 1 93 ? 2.236 -11.771 5.150 1.00 87.38 93 ALA A C 1
ATOM 728 O O . ALA A 1 93 ? 3.361 -11.926 4.674 1.00 87.38 93 ALA A O 1
ATOM 729 N N . ILE A 1 94 ? 1.158 -11.574 4.382 1.00 87.56 94 ILE A N 1
ATOM 730 C CA . ILE A 1 94 ? 1.205 -11.510 2.912 1.00 87.56 94 ILE A CA 1
ATOM 731 C C . ILE A 1 94 ? 1.911 -10.231 2.451 1.00 87.56 94 ILE A C 1
ATOM 733 O O . ILE A 1 94 ? 2.765 -10.284 1.566 1.00 87.56 94 ILE A O 1
ATOM 737 N N . ILE A 1 95 ? 1.603 -9.082 3.062 1.00 86.38 95 ILE A N 1
ATOM 738 C CA . ILE A 1 95 ? 2.244 -7.809 2.697 1.00 86.38 95 ILE A CA 1
ATOM 739 C C . ILE A 1 95 ? 3.753 -7.862 2.927 1.00 86.38 95 ILE A C 1
ATOM 741 O O . ILE A 1 95 ? 4.502 -7.380 2.079 1.00 86.38 95 ILE A O 1
ATOM 745 N N . LEU A 1 96 ? 4.205 -8.461 4.033 1.00 87.75 96 LEU A N 1
ATOM 746 C CA . LEU A 1 96 ? 5.628 -8.573 4.366 1.00 87.75 96 LEU A CA 1
ATOM 747 C C . LEU A 1 96 ? 6.410 -9.408 3.339 1.00 87.75 96 LEU A C 1
ATOM 749 O O . LEU A 1 96 ? 7.612 -9.211 3.159 1.00 87.75 96 LEU A O 1
ATOM 753 N N . TYR A 1 97 ? 5.734 -10.315 2.633 1.00 87.19 97 TYR A N 1
ATOM 754 C CA . TYR A 1 97 ? 6.363 -11.182 1.645 1.00 87.19 97 TYR A CA 1
ATOM 755 C C . TYR A 1 97 ? 6.862 -10.423 0.407 1.00 87.19 97 TYR A C 1
ATOM 757 O O . TYR A 1 97 ? 7.959 -10.700 -0.072 1.00 87.19 97 TYR A O 1
ATOM 765 N N . ALA A 1 98 ? 6.108 -9.439 -0.095 1.00 85.88 98 ALA A N 1
ATOM 766 C CA . ALA A 1 98 ? 6.482 -8.676 -1.291 1.00 85.88 98 ALA A CA 1
ATOM 767 C C . ALA A 1 98 ? 7.848 -7.956 -1.182 1.00 85.88 98 ALA A C 1
ATOM 769 O O . ALA A 1 98 ? 8.704 -8.181 -2.043 1.00 85.88 98 ALA A O 1
ATOM 770 N N . PRO A 1 99 ? 8.124 -7.142 -0.141 1.00 84.88 99 PRO A N 1
ATOM 771 C CA . PRO A 1 99 ? 9.430 -6.510 0.014 1.00 84.88 99 PRO A CA 1
ATOM 772 C C . PRO A 1 99 ? 10.525 -7.531 0.352 1.00 84.88 99 PRO A C 1
ATOM 774 O O . PRO A 1 99 ? 11.671 -7.338 -0.050 1.00 84.88 99 PRO A O 1
ATOM 777 N N . ALA A 1 100 ? 10.198 -8.642 1.026 1.00 88.50 100 ALA A N 1
ATOM 778 C CA . ALA A 1 100 ? 11.160 -9.714 1.292 1.00 88.50 100 ALA A CA 1
ATOM 779 C C . ALA A 1 100 ? 11.601 -10.425 0.011 1.00 88.50 100 ALA A C 1
ATOM 781 O O . ALA A 1 100 ? 12.786 -10.721 -0.146 1.00 88.50 100 ALA A O 1
ATOM 782 N N . LEU A 1 101 ? 10.674 -10.645 -0.921 1.00 88.06 101 LEU A N 1
ATOM 783 C CA . LEU A 1 101 ? 10.970 -11.184 -2.242 1.00 88.06 101 LEU A CA 1
ATOM 784 C C . LEU A 1 101 ? 11.838 -10.211 -3.050 1.00 88.06 101 LEU A C 1
ATOM 786 O O . LEU A 1 101 ? 12.855 -10.624 -3.602 1.00 88.06 101 LEU A O 1
ATOM 790 N N . ALA A 1 102 ? 11.494 -8.920 -3.059 1.00 86.81 102 ALA A N 1
ATOM 791 C CA . ALA A 1 102 ? 12.308 -7.900 -3.721 1.00 86.81 102 ALA A CA 1
ATOM 792 C C . ALA A 1 102 ? 13.739 -7.855 -3.150 1.00 86.81 102 ALA A C 1
ATOM 794 O O . ALA A 1 102 ? 14.712 -7.845 -3.905 1.00 86.81 102 ALA A O 1
ATOM 795 N N . LEU A 1 103 ? 13.883 -7.912 -1.821 1.00 88.50 103 LEU A N 1
ATOM 796 C CA . LEU A 1 103 ? 15.188 -7.950 -1.162 1.00 88.50 103 LEU A CA 1
ATOM 797 C C . LEU A 1 103 ? 15.973 -9.219 -1.519 1.00 88.50 103 LEU A C 1
ATOM 799 O O . LEU A 1 103 ? 17.167 -9.131 -1.800 1.00 88.50 103 LEU A O 1
ATOM 803 N N . ASN A 1 104 ? 15.319 -10.383 -1.533 1.00 91.81 104 ASN A N 1
ATOM 804 C CA . ASN A 1 104 ? 15.915 -11.659 -1.941 1.00 91.81 104 ASN A CA 1
ATOM 805 C C . ASN A 1 104 ? 16.484 -11.588 -3.368 1.00 91.81 104 ASN A C 1
ATOM 807 O O . ASN A 1 104 ? 17.618 -12.010 -3.579 1.00 91.81 104 ASN A O 1
ATOM 811 N N . VAL A 1 105 ? 15.744 -11.008 -4.317 1.00 88.88 105 VAL A N 1
ATOM 812 C CA . VAL A 1 105 ? 16.180 -10.873 -5.719 1.00 88.88 105 VAL A CA 1
ATOM 813 C C . VAL A 1 105 ? 17.392 -9.948 -5.858 1.00 88.88 105 VAL A C 1
ATOM 815 O O . VAL A 1 105 ? 18.306 -10.255 -6.617 1.00 88.88 105 VAL A O 1
ATOM 818 N N . VAL A 1 106 ? 17.430 -8.836 -5.118 1.00 89.31 106 VAL A N 1
ATOM 819 C CA . VAL A 1 106 ? 18.514 -7.842 -5.235 1.00 89.31 106 VAL A CA 1
ATOM 820 C C . VAL A 1 106 ? 19.782 -8.266 -4.489 1.00 89.31 106 VAL A C 1
ATOM 822 O O . VAL A 1 106 ? 20.889 -8.000 -4.948 1.00 89.31 106 VAL A O 1
ATOM 825 N N . THR A 1 107 ? 19.640 -8.908 -3.329 1.00 90.75 107 THR A N 1
ATOM 826 C CA . THR A 1 107 ? 20.779 -9.246 -2.453 1.00 90.75 107 THR A CA 1
ATOM 827 C C . THR A 1 107 ? 21.268 -10.683 -2.602 1.00 90.75 107 THR A C 1
ATOM 829 O O . THR A 1 107 ? 22.357 -11.001 -2.134 1.00 90.75 107 THR A O 1
ATOM 832 N N . GLY A 1 108 ? 20.467 -11.572 -3.196 1.00 88.31 108 GLY A N 1
ATOM 833 C CA . GLY A 1 108 ? 20.756 -13.007 -3.254 1.00 88.31 108 GLY A CA 1
ATOM 834 C C . GLY A 1 108 ? 20.623 -13.741 -1.910 1.00 88.31 108 GLY A C 1
ATOM 835 O O . GLY A 1 108 ? 20.937 -14.928 -1.835 1.00 88.31 108 GLY A O 1
ATOM 836 N N . LEU A 1 109 ? 20.161 -13.073 -0.842 1.00 89.06 109 LEU A N 1
ATOM 837 C CA . LEU A 1 109 ? 19.913 -13.694 0.468 1.00 89.06 109 LEU A CA 1
ATOM 838 C C . LEU A 1 109 ? 18.859 -14.795 0.374 1.00 89.06 109 LEU A C 1
ATOM 840 O O . LEU A 1 109 ? 18.001 -14.740 -0.490 1.00 89.06 109 LEU A O 1
ATOM 844 N N . SER A 1 110 ? 18.838 -15.766 1.290 1.00 92.00 110 SER A N 1
ATOM 845 C CA . SER A 1 110 ? 17.746 -16.750 1.306 1.00 92.00 110 SER A CA 1
ATOM 846 C C . SER A 1 110 ? 16.386 -16.075 1.565 1.00 92.00 110 SER A C 1
ATOM 848 O O . SER A 1 110 ? 16.296 -15.135 2.357 1.00 92.00 110 SER A O 1
ATOM 850 N N . LYS A 1 111 ? 15.311 -16.586 0.946 1.00 87.06 111 LYS A N 1
ATOM 851 C CA . LYS A 1 111 ? 13.942 -16.051 1.104 1.00 87.06 111 LYS A CA 1
ATOM 852 C C . LYS A 1 111 ? 13.544 -15.880 2.576 1.00 87.06 111 LYS A C 1
ATOM 854 O O . LYS A 1 111 ? 13.017 -14.841 2.958 1.00 87.06 111 LYS A O 1
ATOM 859 N N . TRP A 1 112 ? 13.840 -16.878 3.409 1.00 91.06 112 TRP A N 1
ATOM 860 C CA . TRP A 1 112 ? 13.529 -16.845 4.839 1.00 91.06 112 TRP A CA 1
ATOM 861 C C . TRP A 1 112 ? 14.353 -15.793 5.588 1.00 91.06 112 TRP A C 1
ATOM 863 O O . TRP A 1 112 ? 13.801 -15.061 6.405 1.00 91.06 112 TRP A O 1
ATOM 873 N N . SER A 1 113 ? 15.643 -15.648 5.266 1.00 91.12 113 SER A N 1
ATOM 874 C CA . SER A 1 113 ? 16.498 -14.607 5.855 1.00 91.12 113 SER A CA 1
ATOM 875 C C . SER A 1 113 ? 15.981 -13.199 5.546 1.00 91.12 113 SER A C 1
ATOM 877 O O . SER A 1 113 ? 15.946 -12.358 6.443 1.00 91.12 113 SER A O 1
ATOM 879 N N . SER A 1 114 ? 15.529 -12.948 4.313 1.00 91.75 114 SER A N 1
ATOM 880 C CA . SER A 1 114 ? 14.942 -11.660 3.920 1.00 91.75 114 SER A CA 1
ATOM 881 C C . SER A 1 114 ? 13.656 -11.351 4.691 1.00 91.75 114 SER A C 1
ATOM 883 O O . SER A 1 114 ? 13.481 -10.222 5.147 1.00 91.75 114 SER A O 1
ATOM 885 N N . VAL A 1 115 ? 12.785 -12.347 4.898 1.00 91.56 115 VAL A N 1
ATOM 886 C CA . VAL A 1 115 ? 11.547 -12.180 5.683 1.00 91.56 115 VAL A CA 1
ATOM 887 C C . VAL A 1 115 ? 11.858 -11.821 7.136 1.00 91.56 115 VAL A C 1
ATOM 889 O O . VAL A 1 115 ? 11.310 -10.844 7.649 1.00 91.56 115 VAL A O 1
ATOM 892 N N . TYR A 1 116 ? 12.755 -12.564 7.794 1.00 92.81 116 TYR A N 1
ATOM 893 C CA . TYR A 1 116 ? 13.114 -12.286 9.189 1.00 92.81 116 TYR A CA 1
ATOM 894 C C . TYR A 1 116 ? 13.757 -10.909 9.356 1.00 92.81 116 TYR A C 1
ATOM 896 O O . TYR A 1 116 ? 13.426 -10.198 10.302 1.00 92.81 116 TYR A O 1
ATOM 904 N N . LEU A 1 117 ? 14.630 -10.510 8.428 1.00 92.12 117 LEU A N 1
ATOM 905 C CA . LEU A 1 117 ? 15.302 -9.216 8.482 1.00 92.12 117 LEU A CA 1
ATOM 906 C C . LEU A 1 117 ? 14.312 -8.053 8.358 1.00 92.12 117 LEU A C 1
ATOM 908 O O . LEU A 1 117 ? 14.313 -7.158 9.202 1.00 92.12 117 LEU A O 1
ATOM 912 N N . ILE A 1 118 ? 13.446 -8.072 7.340 1.00 90.25 118 ILE A N 1
ATOM 913 C CA . ILE A 1 118 ? 12.464 -6.997 7.138 1.00 90.25 118 ILE A CA 1
ATOM 914 C C . ILE A 1 118 ? 11.468 -6.969 8.295 1.00 90.25 118 ILE A C 1
ATOM 916 O O . ILE A 1 118 ? 11.209 -5.900 8.843 1.00 90.25 118 ILE A O 1
ATOM 920 N N . GLY A 1 119 ? 10.963 -8.130 8.722 1.00 90.75 119 GLY A N 1
ATOM 921 C CA . GLY A 1 119 ? 10.050 -8.225 9.861 1.00 90.75 119 GLY A CA 1
ATOM 922 C C . GLY A 1 119 ? 10.658 -7.666 11.148 1.00 90.75 119 GLY A C 1
ATOM 923 O O . GLY A 1 119 ? 9.996 -6.913 11.866 1.00 90.75 119 GLY A O 1
ATOM 924 N N . PHE A 1 120 ? 11.931 -7.970 11.413 1.00 91.88 120 PHE A N 1
ATOM 925 C CA . PHE A 1 120 ? 12.657 -7.443 12.566 1.00 91.88 120 PHE A CA 1
ATOM 926 C C . PHE A 1 120 ? 12.808 -5.921 12.498 1.00 91.88 120 PHE A C 1
ATOM 928 O O . PHE A 1 120 ? 12.438 -5.237 13.451 1.00 91.88 120 PHE A O 1
ATOM 935 N N . VAL A 1 121 ? 13.280 -5.380 11.369 1.00 89.75 121 VAL A N 1
ATOM 936 C CA . VAL A 1 121 ? 13.439 -3.927 11.182 1.00 89.75 121 VAL A CA 1
ATOM 937 C C . VAL A 1 121 ? 12.094 -3.212 11.338 1.00 89.75 121 VAL A C 1
ATOM 939 O O . VAL A 1 121 ? 12.004 -2.264 12.119 1.00 89.75 121 VAL A O 1
ATOM 942 N N . CYS A 1 122 ? 11.044 -3.708 10.674 1.00 87.19 122 CYS A N 1
ATOM 943 C CA . CYS A 1 122 ? 9.683 -3.177 10.771 1.00 87.19 122 CYS A CA 1
ATOM 944 C C . CYS A 1 122 ? 9.161 -3.161 12.204 1.00 87.19 122 CYS A C 1
ATOM 946 O O . CYS A 1 122 ? 8.656 -2.138 12.669 1.00 87.19 122 CYS A O 1
ATOM 948 N N . THR A 1 123 ? 9.319 -4.268 12.926 1.00 89.50 123 THR A N 1
ATOM 949 C CA . THR A 1 123 ? 8.870 -4.373 14.319 1.00 89.50 123 THR A CA 1
ATOM 950 C C . THR A 1 123 ? 9.653 -3.427 15.224 1.00 89.50 123 THR A C 1
ATOM 952 O O . THR A 1 123 ? 9.067 -2.745 16.066 1.00 89.50 123 THR A O 1
ATOM 955 N N . PHE A 1 124 ? 10.968 -3.347 15.033 1.00 89.00 124 PHE A N 1
ATOM 956 C CA . PHE A 1 124 ? 11.857 -2.546 15.863 1.00 89.00 124 PHE A CA 1
ATOM 957 C C . PHE A 1 124 ? 11.530 -1.050 15.778 1.00 89.00 124 PHE A C 1
ATOM 959 O O . PHE A 1 124 ? 11.264 -0.427 16.810 1.00 89.00 124 PHE A O 1
ATOM 966 N N . TYR A 1 125 ? 11.470 -0.473 14.570 1.00 83.81 125 TYR A N 1
ATOM 967 C CA . TYR A 1 125 ? 11.181 0.961 14.441 1.00 83.81 125 TYR A CA 1
ATOM 968 C C . TYR A 1 125 ? 9.731 1.296 14.818 1.00 83.81 125 TYR A C 1
ATOM 970 O O . TYR A 1 125 ? 9.483 2.355 15.399 1.00 83.81 125 TYR A O 1
ATOM 978 N N . SER A 1 126 ? 8.780 0.391 14.549 1.00 85.06 126 SER A N 1
ATOM 979 C CA . SER A 1 126 ? 7.367 0.600 14.898 1.00 85.06 126 SER A CA 1
ATOM 980 C C . SER A 1 126 ? 7.159 0.614 16.412 1.00 85.06 126 SER A C 1
ATOM 982 O O . SER A 1 126 ? 6.404 1.439 16.929 1.00 85.06 126 SER A O 1
ATOM 984 N N . THR A 1 127 ? 7.866 -0.262 17.133 1.00 87.56 127 THR A N 1
ATOM 985 C CA . THR A 1 127 ? 7.772 -0.360 18.597 1.00 87.56 127 THR A CA 1
ATOM 986 C C . THR A 1 127 ? 8.418 0.844 19.281 1.00 87.56 127 THR A C 1
ATOM 988 O O . THR A 1 127 ? 7.848 1.388 20.222 1.00 87.56 127 THR A O 1
ATOM 991 N N . LEU A 1 128 ? 9.583 1.296 18.803 1.00 85.00 128 LEU A N 1
ATOM 992 C CA . LEU A 1 128 ? 10.307 2.418 19.413 1.00 85.00 128 LEU A CA 1
ATOM 993 C C . LEU A 1 128 ? 9.675 3.780 19.119 1.00 85.00 128 LEU A C 1
ATOM 995 O O . LEU A 1 128 ? 9.664 4.659 19.978 1.00 85.00 128 LEU A O 1
ATOM 999 N N . GLY A 1 129 ? 9.179 3.978 17.901 1.00 80.12 129 GLY A N 1
ATOM 1000 C CA . GLY A 1 129 ? 8.729 5.289 17.446 1.00 80.12 129 GLY A CA 1
ATOM 1001 C C . GLY A 1 129 ? 7.231 5.566 17.625 1.00 80.12 129 GLY A C 1
ATOM 1002 O O . GLY A 1 129 ? 6.799 6.724 17.556 1.00 80.12 129 GLY A O 1
ATOM 1003 N N . GLY A 1 130 ? 6.427 4.523 17.856 1.00 83.69 130 GLY A N 1
ATOM 1004 C CA . GLY A 1 130 ? 4.970 4.616 17.959 1.00 83.69 130 GLY A CA 1
ATOM 1005 C C . GLY A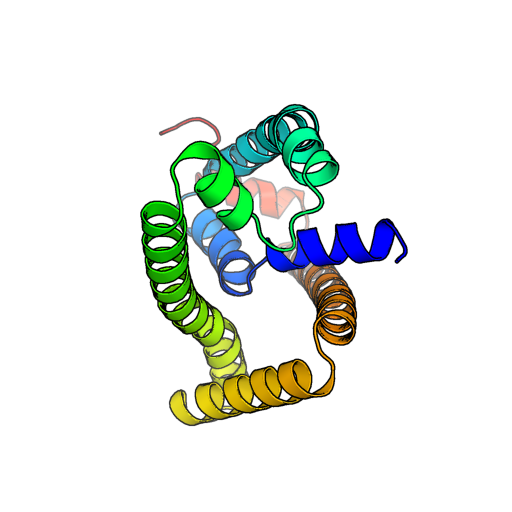 1 130 ? 4.308 5.184 16.696 1.00 83.69 130 GLY A C 1
ATOM 1006 O O . GLY A 1 130 ? 4.938 5.340 15.650 1.00 83.69 130 GLY A O 1
ATOM 1007 N N . MET A 1 131 ? 3.023 5.557 16.787 1.00 80.56 131 MET A N 1
ATOM 1008 C CA . MET A 1 131 ? 2.270 6.045 15.617 1.00 80.56 131 MET A CA 1
ATOM 1009 C C . MET A 1 131 ? 2.927 7.254 14.940 1.00 80.56 131 MET A C 1
ATOM 1011 O O . MET A 1 131 ? 2.886 7.364 13.724 1.00 80.56 131 MET A O 1
ATOM 1015 N N . ARG A 1 132 ? 3.558 8.166 15.695 1.00 80.19 132 ARG A N 1
ATOM 1016 C CA . ARG A 1 132 ? 4.178 9.360 15.097 1.00 80.19 132 ARG A CA 1
ATOM 1017 C C . ARG A 1 132 ? 5.330 9.006 14.163 1.00 80.19 132 ARG A C 1
ATOM 1019 O O . ARG A 1 132 ? 5.417 9.603 13.097 1.00 80.19 132 ARG A O 1
ATOM 1026 N N . ALA A 1 133 ? 6.199 8.080 14.561 1.00 82.12 133 ALA A N 1
ATOM 1027 C CA . ALA A 1 133 ? 7.310 7.668 13.713 1.00 82.12 133 ALA A CA 1
ATOM 1028 C C . ALA A 1 133 ? 6.820 6.915 12.478 1.00 82.12 133 ALA A C 1
ATOM 1030 O O . ALA A 1 133 ? 7.303 7.202 11.390 1.00 82.12 133 ALA A O 1
ATOM 1031 N N . VAL A 1 134 ? 5.817 6.043 12.641 1.00 80.81 134 VAL A N 1
ATOM 1032 C CA . VAL A 1 134 ? 5.211 5.296 11.528 1.00 80.81 134 VAL A CA 1
ATOM 1033 C C . VAL A 1 134 ? 4.668 6.250 10.459 1.00 80.81 134 VAL A C 1
ATOM 1035 O O . VAL A 1 134 ? 5.000 6.111 9.288 1.00 80.81 134 VAL A O 1
ATOM 1038 N N . LEU A 1 135 ? 3.938 7.302 10.852 1.00 82.50 135 LEU A N 1
ATOM 1039 C CA . LEU A 1 135 ? 3.423 8.295 9.894 1.00 82.50 135 LEU A CA 1
ATOM 1040 C C . LEU A 1 135 ? 4.544 8.995 9.101 1.00 82.50 135 LEU A C 1
ATOM 1042 O O . LEU A 1 135 ? 4.368 9.322 7.927 1.00 82.50 135 LEU A O 1
ATOM 1046 N N . TRP A 1 136 ? 5.690 9.257 9.738 1.00 82.19 136 TRP A N 1
ATOM 1047 C CA . TRP A 1 136 ? 6.841 9.866 9.069 1.00 82.19 136 TRP A CA 1
ATOM 1048 C C . TRP A 1 136 ? 7.543 8.885 8.133 1.00 82.19 136 TRP A C 1
ATOM 1050 O O . TRP A 1 136 ? 7.853 9.260 7.003 1.00 82.19 136 TRP A O 1
ATOM 1060 N N . THR A 1 137 ? 7.777 7.644 8.567 1.00 83.44 137 THR A N 1
ATOM 1061 C CA . THR A 1 137 ? 8.381 6.616 7.708 1.00 83.44 137 THR A CA 1
ATOM 1062 C C . THR A 1 137 ? 7.507 6.327 6.493 1.00 83.44 137 THR A C 1
ATOM 1064 O O . THR A 1 137 ? 8.032 6.246 5.385 1.00 83.44 137 THR A O 1
ATOM 1067 N N . ASP A 1 138 ? 6.185 6.289 6.669 1.00 83.56 138 ASP A N 1
ATOM 1068 C CA . ASP A 1 138 ? 5.218 6.098 5.586 1.00 83.56 138 ASP A CA 1
ATOM 1069 C C . ASP A 1 138 ? 5.266 7.232 4.559 1.00 83.56 138 ASP A C 1
ATOM 1071 O O . ASP A 1 138 ? 5.241 6.984 3.354 1.00 83.56 138 ASP A O 1
ATOM 1075 N N . LEU A 1 139 ? 5.378 8.485 5.019 1.00 82.75 139 LEU A N 1
ATOM 1076 C CA . LEU A 1 139 ? 5.516 9.642 4.134 1.00 82.75 139 LEU A CA 1
ATOM 1077 C C . LEU A 1 139 ? 6.767 9.521 3.252 1.00 82.75 139 LEU A C 1
ATOM 1079 O O . LEU A 1 139 ? 6.682 9.693 2.035 1.00 82.75 139 LEU A O 1
ATOM 1083 N N . PHE A 1 140 ? 7.924 9.216 3.848 1.00 84.00 140 PHE A N 1
ATOM 1084 C CA . PHE A 1 140 ? 9.163 9.036 3.087 1.00 84.00 140 PHE A CA 1
ATOM 1085 C C . PHE A 1 140 ? 9.074 7.843 2.134 1.00 84.00 140 PHE A C 1
ATOM 1087 O O . PHE A 1 140 ? 9.483 7.956 0.977 1.00 84.00 140 PHE A O 1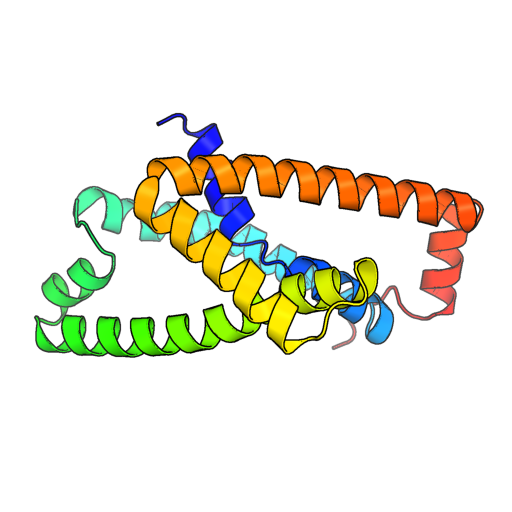
ATOM 1094 N N . GLN A 1 141 ? 8.494 6.729 2.585 1.00 83.56 141 GLN A N 1
ATOM 1095 C CA . GLN A 1 141 ? 8.297 5.544 1.757 1.00 83.56 141 GLN A CA 1
ATOM 1096 C C . GLN A 1 141 ? 7.422 5.858 0.537 1.00 83.56 141 GLN A C 1
ATOM 1098 O O . GLN A 1 141 ? 7.798 5.508 -0.579 1.00 83.56 141 GLN A O 1
ATOM 1103 N N . ALA A 1 142 ? 6.311 6.577 0.712 1.00 82.88 142 ALA A N 1
ATOM 1104 C CA . ALA A 1 142 ? 5.436 6.963 -0.393 1.00 82.88 142 ALA A CA 1
ATOM 1105 C C . ALA A 1 142 ? 6.138 7.858 -1.423 1.00 82.88 142 ALA A C 1
ATOM 1107 O O . ALA A 1 142 ? 5.975 7.653 -2.625 1.00 82.88 142 ALA A O 1
ATOM 1108 N N . LEU A 1 143 ? 6.952 8.820 -0.974 1.00 85.31 143 LEU A N 1
ATOM 1109 C CA . LEU A 1 143 ? 7.725 9.681 -1.875 1.00 85.31 143 LEU A CA 1
ATOM 1110 C C . LEU A 1 143 ? 8.756 8.880 -2.687 1.00 85.31 143 LEU A C 1
ATOM 1112 O O . LEU A 1 143 ? 8.886 9.074 -3.900 1.00 85.31 143 LEU A O 1
ATOM 1116 N N . ILE A 1 144 ? 9.463 7.951 -2.039 1.00 87.81 144 ILE A N 1
ATOM 1117 C CA . ILE A 1 144 ? 10.434 7.073 -2.707 1.00 87.81 144 ILE A CA 1
ATOM 1118 C C . ILE A 1 144 ? 9.724 6.150 -3.705 1.00 87.81 144 ILE A C 1
ATOM 1120 O O . ILE A 1 144 ? 10.165 6.023 -4.843 1.00 87.81 144 ILE A O 1
ATOM 1124 N N . MET A 1 145 ? 8.593 5.552 -3.326 1.00 85.50 145 MET A N 1
ATOM 1125 C CA . MET A 1 145 ? 7.809 4.698 -4.223 1.00 85.50 145 MET A CA 1
ATOM 1126 C C . MET A 1 145 ? 7.303 5.465 -5.450 1.00 85.50 145 MET A C 1
ATOM 1128 O O . MET A 1 145 ? 7.418 4.969 -6.570 1.00 85.50 145 MET A O 1
ATOM 1132 N N . LEU A 1 146 ? 6.790 6.685 -5.265 1.00 86.00 146 LEU A N 1
ATOM 1133 C CA . LEU A 1 146 ? 6.288 7.512 -6.363 1.00 86.00 146 LEU A CA 1
ATOM 1134 C C . LEU A 1 146 ? 7.409 7.915 -7.333 1.00 86.00 146 LEU A C 1
ATOM 1136 O O . LEU A 1 146 ? 7.250 7.809 -8.549 1.00 86.00 146 LEU A O 1
ATOM 1140 N N . SER A 1 147 ? 8.552 8.350 -6.800 1.00 89.38 147 SER A N 1
ATOM 1141 C CA . SER A 1 147 ? 9.719 8.715 -7.612 1.00 89.38 147 SER A CA 1
ATOM 1142 C C . SER A 1 147 ? 10.312 7.513 -8.352 1.00 89.38 147 SER A C 1
ATOM 1144 O O . SER A 1 147 ? 10.633 7.633 -9.534 1.00 89.38 147 SER A O 1
ATOM 1146 N N . ALA A 1 148 ? 10.379 6.341 -7.712 1.00 89.31 148 ALA A N 1
ATOM 1147 C CA . ALA A 1 148 ? 10.805 5.099 -8.352 1.00 89.31 148 ALA A CA 1
ATOM 1148 C C . ALA A 1 148 ? 9.852 4.682 -9.483 1.00 89.31 148 ALA A C 1
ATOM 1150 O O . ALA A 1 148 ? 10.315 4.357 -10.575 1.00 89.31 148 ALA A O 1
ATOM 1151 N N . ALA A 1 149 ? 8.534 4.748 -9.261 1.00 88.75 149 ALA A N 1
ATOM 1152 C CA . ALA A 1 149 ? 7.545 4.468 -10.302 1.00 88.75 149 ALA A CA 1
ATOM 1153 C C . ALA A 1 149 ? 7.719 5.400 -11.505 1.00 88.75 149 ALA A C 1
ATOM 1155 O O . ALA A 1 149 ? 7.783 4.938 -12.643 1.00 88.75 149 ALA A O 1
ATOM 1156 N N . PHE A 1 150 ? 7.856 6.704 -11.256 1.00 90.44 150 PHE A N 1
ATOM 1157 C CA . PHE A 1 150 ? 8.053 7.681 -12.321 1.00 90.44 150 PHE A CA 1
ATOM 1158 C C . PHE A 1 150 ? 9.347 7.418 -13.103 1.00 90.44 150 PHE A C 1
ATOM 1160 O O . PHE A 1 150 ? 9.329 7.399 -14.332 1.00 90.44 150 PHE A O 1
ATOM 1167 N N . ALA A 1 151 ? 10.453 7.140 -12.406 1.00 93.31 151 ALA A N 1
ATOM 1168 C CA . ALA A 1 151 ? 11.731 6.821 -13.035 1.00 93.31 151 ALA A CA 1
ATOM 1169 C C . ALA A 1 151 ? 11.649 5.565 -13.919 1.00 93.31 151 ALA A C 1
ATOM 1171 O O . ALA A 1 151 ? 12.137 5.581 -15.050 1.00 93.31 151 ALA A O 1
ATOM 1172 N N . VAL A 1 152 ? 10.998 4.499 -13.437 1.00 90.94 152 VAL A N 1
ATOM 1173 C CA . VAL A 1 152 ? 10.797 3.261 -14.207 1.00 90.94 152 VAL A CA 1
ATOM 1174 C C . VAL A 1 152 ? 9.928 3.515 -15.438 1.00 90.94 152 VAL A C 1
ATOM 1176 O O . VAL A 1 152 ? 10.292 3.070 -16.524 1.00 90.94 152 VAL A O 1
ATOM 1179 N N . CYS A 1 153 ? 8.835 4.272 -15.310 1.00 89.94 153 CYS A N 1
ATOM 1180 C CA . CYS A 1 153 ? 7.975 4.617 -16.444 1.00 89.94 153 CYS A CA 1
ATOM 1181 C C . CYS A 1 153 ? 8.718 5.440 -17.504 1.00 89.94 153 CYS A C 1
ATOM 1183 O O . CYS A 1 153 ? 8.617 5.135 -18.692 1.00 89.94 153 CYS A O 1
ATOM 1185 N N . VAL A 1 154 ? 9.488 6.454 -17.095 1.00 91.75 154 VAL A N 1
ATOM 1186 C CA . VAL A 1 154 ? 10.266 7.292 -18.022 1.00 91.75 154 VAL A CA 1
ATOM 1187 C C . VAL A 1 154 ? 11.330 6.461 -18.736 1.00 91.75 154 VAL A C 1
ATOM 1189 O O . VAL A 1 154 ? 11.369 6.453 -19.964 1.00 91.75 154 VAL A O 1
ATOM 1192 N N . LYS A 1 155 ? 12.147 5.710 -17.989 1.00 92.94 155 LYS A N 1
ATOM 1193 C CA . LYS A 1 155 ? 13.214 4.875 -18.558 1.00 92.94 155 LYS A CA 1
ATOM 1194 C C . LYS A 1 155 ? 12.650 3.783 -19.468 1.00 92.94 155 LYS A C 1
ATOM 1196 O O . LYS A 1 155 ? 13.142 3.609 -20.575 1.00 92.94 155 LYS A O 1
ATOM 1201 N N . GLY A 1 156 ? 11.586 3.101 -19.044 1.00 89.94 156 GLY A N 1
ATOM 1202 C CA . GLY A 1 156 ? 10.909 2.091 -19.859 1.00 89.94 156 GLY A CA 1
ATOM 1203 C C . GLY A 1 156 ? 10.345 2.670 -21.157 1.00 89.94 156 GLY A C 1
ATOM 1204 O O . GLY A 1 156 ? 10.506 2.077 -22.216 1.00 89.94 156 GLY A O 1
ATOM 1205 N N . THR A 1 157 ? 9.761 3.868 -21.102 1.00 91.06 157 THR A N 1
ATOM 1206 C CA . THR A 1 157 ? 9.262 4.563 -22.298 1.00 91.06 157 THR A CA 1
ATOM 1207 C C . THR A 1 157 ? 10.393 4.952 -23.249 1.00 91.06 157 THR A C 1
ATOM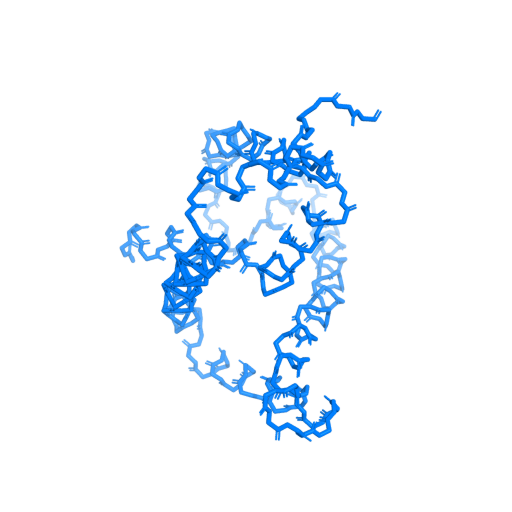 1209 O O . THR A 1 157 ? 10.248 4.818 -24.463 1.00 91.06 157 THR A O 1
ATOM 1212 N N . MET A 1 158 ? 11.521 5.431 -22.718 1.00 92.19 158 MET A N 1
ATOM 1213 C CA . MET A 1 158 ? 12.692 5.789 -23.523 1.00 92.19 158 MET A CA 1
ATOM 1214 C C . MET A 1 158 ? 13.301 4.566 -24.215 1.00 92.19 158 MET A C 1
ATOM 1216 O O . MET A 1 158 ? 13.585 4.637 -25.407 1.00 92.19 158 MET A O 1
ATOM 1220 N N . ASP A 1 159 ? 13.445 3.450 -23.498 1.00 91.56 159 ASP A N 1
ATOM 1221 C CA . ASP A 1 159 ? 14.005 2.203 -24.036 1.00 91.56 159 ASP A CA 1
ATOM 1222 C C . ASP A 1 159 ? 13.142 1.606 -25.158 1.00 91.56 159 ASP A C 1
ATOM 1224 O O . ASP A 1 159 ? 13.667 1.010 -26.095 1.00 91.56 159 ASP A O 1
ATOM 1228 N N . VAL A 1 160 ? 11.819 1.772 -25.067 1.00 88.44 160 VAL A N 1
ATOM 1229 C CA . VAL A 1 160 ? 10.860 1.295 -26.075 1.00 88.44 160 VAL A CA 1
ATOM 1230 C C . VAL A 1 160 ? 10.837 2.192 -27.323 1.00 88.44 160 VAL A C 1
ATOM 1232 O O . VAL A 1 160 ? 10.398 1.750 -28.376 1.00 88.44 160 VAL A O 1
ATOM 1235 N N . GLY A 1 161 ? 11.355 3.423 -27.254 1.00 89.56 161 GLY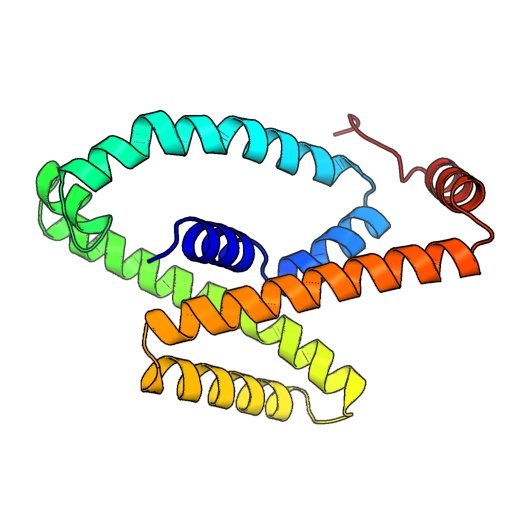 A N 1
ATOM 1236 C CA . GLY A 1 161 ? 11.383 4.359 -28.388 1.00 89.56 161 GLY A CA 1
ATOM 1237 C C . GLY A 1 161 ? 10.334 5.475 -28.325 1.00 89.56 161 GLY A C 1
ATOM 1238 O O . GLY A 1 161 ? 10.120 6.173 -29.315 1.00 89.56 161 GLY A O 1
ATOM 1239 N N . GLY A 1 162 ? 9.705 5.686 -27.165 1.00 90.00 162 GLY A N 1
ATOM 1240 C CA . GLY A 1 162 ? 8.787 6.796 -26.902 1.00 90.00 162 GLY A CA 1
ATOM 1241 C C . GLY A 1 162 ? 7.364 6.367 -26.538 1.00 90.00 162 GLY A C 1
ATOM 1242 O O . GLY A 1 162 ? 6.974 5.210 -26.679 1.00 90.00 162 GLY A O 1
ATOM 1243 N N . LEU A 1 163 ? 6.559 7.330 -26.070 1.00 87.38 163 LEU A N 1
ATOM 1244 C CA . LEU A 1 163 ? 5.180 7.083 -25.616 1.00 87.38 163 LEU A CA 1
ATOM 1245 C C . LEU A 1 163 ? 4.274 6.539 -26.726 1.00 87.38 163 LEU A C 1
ATOM 1247 O O . LEU A 1 163 ? 3.397 5.726 -26.452 1.00 87.38 163 LEU A O 1
ATOM 1251 N N . SER A 1 164 ? 4.492 6.970 -27.970 1.00 86.62 164 SER A N 1
ATOM 1252 C CA . SER A 1 164 ? 3.732 6.490 -29.126 1.00 86.62 164 SER A CA 1
ATOM 1253 C C . SER A 1 164 ? 3.938 4.998 -29.363 1.00 86.62 164 SER A C 1
ATOM 1255 O O . SER A 1 164 ? 2.985 4.290 -29.668 1.00 86.62 164 SER A O 1
ATOM 1257 N N . GLU A 1 165 ? 5.165 4.514 -29.178 1.00 87.00 165 GLU A N 1
ATOM 1258 C CA . GLU A 1 165 ? 5.498 3.108 -29.384 1.00 87.00 165 GLU A CA 1
ATOM 1259 C C . GLU A 1 165 ? 4.985 2.238 -28.234 1.00 87.00 165 GLU A C 1
ATOM 1261 O O . GLU A 1 165 ? 4.427 1.169 -28.468 1.00 87.00 165 GLU A O 1
ATOM 1266 N N . VAL A 1 166 ? 5.051 2.741 -26.996 1.00 86.62 166 VAL A N 1
ATOM 1267 C CA . VAL A 1 166 ? 4.400 2.096 -25.843 1.00 86.62 166 VAL A CA 1
ATOM 1268 C C . VAL A 1 166 ? 2.898 1.930 -26.086 1.00 86.62 166 VAL A C 1
ATOM 1270 O O . VAL A 1 166 ? 2.353 0.856 -25.832 1.00 86.62 166 VAL A O 1
ATOM 1273 N N . TRP A 1 167 ? 2.229 2.971 -26.593 1.00 85.25 167 TRP A N 1
ATOM 1274 C CA . TRP A 1 167 ? 0.797 2.914 -26.886 1.00 85.25 167 TRP A CA 1
ATOM 1275 C C . TRP A 1 167 ? 0.483 1.921 -28.007 1.00 85.25 167 TRP A C 1
ATOM 1277 O O . TRP A 1 167 ? -0.420 1.103 -27.853 1.00 85.25 167 TRP A O 1
ATOM 1287 N N . ARG A 1 168 ? 1.278 1.922 -29.086 1.00 87.31 168 ARG A N 1
ATOM 1288 C CA . ARG A 1 168 ? 1.140 0.972 -30.199 1.00 87.31 168 ARG A CA 1
ATOM 1289 C C . ARG A 1 168 ? 1.281 -0.477 -29.730 1.00 87.31 168 ARG A C 1
ATOM 1291 O O . ARG A 1 168 ? 0.433 -1.301 -30.050 1.00 87.31 168 ARG A O 1
ATOM 1298 N N . ILE A 1 169 ? 2.306 -0.782 -28.930 1.00 86.00 169 ILE A N 1
ATOM 1299 C CA . ILE A 1 169 ? 2.528 -2.130 -28.378 1.00 86.00 169 ILE A CA 1
ATOM 1300 C C . ILE A 1 169 ? 1.382 -2.535 -27.445 1.00 86.00 169 ILE A C 1
ATOM 1302 O O . ILE A 1 169 ? 0.945 -3.686 -27.464 1.00 86.00 169 ILE A O 1
ATOM 1306 N N . ALA A 1 170 ? 0.882 -1.609 -26.623 1.00 84.69 170 ALA A N 1
ATOM 1307 C CA . ALA A 1 170 ? -0.247 -1.882 -25.740 1.00 84.69 170 ALA A CA 1
ATOM 1308 C C . ALA A 1 170 ? -1.539 -2.162 -26.526 1.00 84.69 170 ALA A C 1
ATOM 1310 O O . ALA A 1 170 ? -2.318 -3.029 -26.129 1.00 84.69 170 ALA A O 1
ATOM 1311 N N . GLU A 1 171 ? -1.757 -1.464 -27.639 1.00 84.12 171 GLU A N 1
ATOM 1312 C CA . GLU A 1 171 ? -2.899 -1.666 -28.531 1.00 84.12 171 GLU A CA 1
ATOM 1313 C C . GLU A 1 171 ? -2.793 -2.995 -29.298 1.00 84.12 171 GLU A C 1
ATOM 1315 O O . GLU A 1 171 ? -3.733 -3.791 -29.276 1.00 84.12 171 GLU A O 1
ATOM 1320 N N . GLU A 1 172 ? -1.625 -3.304 -29.870 1.00 85.81 172 GLU A N 1
ATOM 1321 C CA . GLU A 1 172 ? -1.347 -4.585 -30.544 1.00 85.81 172 GLU A CA 1
ATOM 1322 C C . GLU A 1 172 ? -1.441 -5.779 -29.592 1.00 85.81 172 GLU A C 1
ATOM 1324 O O . GLU A 1 172 ? -1.958 -6.835 -29.955 1.00 85.81 172 GLU A O 1
ATOM 1329 N N . GLY A 1 173 ? -0.989 -5.607 -28.350 1.00 81.06 173 GLY A N 1
ATOM 1330 C CA . GLY A 1 173 ? -1.102 -6.611 -27.297 1.00 81.06 173 GLY A CA 1
ATOM 1331 C C . GLY A 1 173 ? -2.505 -6.747 -26.702 1.00 81.06 173 GLY A C 1
ATOM 1332 O O . GLY A 1 173 ? -2.651 -7.466 -25.714 1.00 81.06 173 GLY A O 1
ATOM 1333 N N . GLN A 1 174 ? -3.506 -6.032 -27.236 1.00 81.88 174 GLN A N 1
ATOM 1334 C CA . GLN A 1 174 ? -4.875 -5.959 -26.710 1.00 81.88 174 GLN A CA 1
ATOM 1335 C C . GLN A 1 174 ? -4.925 -5.636 -25.208 1.00 81.88 174 GLN A C 1
ATOM 1337 O O . GLN A 1 174 ? -5.782 -6.114 -24.469 1.00 81.88 174 GLN A O 1
ATOM 1342 N N . ARG A 1 175 ? -3.979 -4.822 -24.728 1.00 79.62 175 ARG A N 1
ATOM 1343 C CA . ARG A 1 175 ? -3.880 -4.438 -23.313 1.00 79.62 175 ARG A CA 1
ATOM 1344 C C . ARG A 1 175 ? -4.713 -3.210 -22.979 1.00 79.62 175 ARG A C 1
ATOM 1346 O O . ARG A 1 175 ? -4.983 -2.980 -21.806 1.00 79.62 175 ARG A O 1
ATOM 1353 N N . ILE A 1 176 ? -5.152 -2.453 -23.984 1.00 76.94 176 ILE A N 1
ATOM 1354 C CA . ILE A 1 176 ? -6.031 -1.289 -23.825 1.00 76.94 176 ILE A CA 1
ATOM 1355 C C . ILE A 1 176 ? -7.485 -1.756 -23.893 1.00 76.94 176 ILE A C 1
ATOM 1357 O O . ILE A 1 176 ? -8.173 -1.608 -24.899 1.00 76.94 176 ILE A O 1
ATOM 1361 N N . GLN A 1 177 ? -7.946 -2.356 -22.804 1.00 70.75 177 GLN A N 1
ATOM 1362 C CA . GLN A 1 177 ? -9.340 -2.736 -22.638 1.00 70.75 177 GLN A CA 1
ATOM 1363 C C . GLN A 1 177 ? -9.874 -2.076 -21.378 1.00 70.75 177 GLN A C 1
ATOM 1365 O O . GLN A 1 177 ? -9.334 -2.254 -20.287 1.00 70.75 177 GLN A O 1
ATOM 1370 N N . PHE A 1 178 ? -10.906 -1.255 -21.548 1.00 67.88 178 PHE A N 1
ATOM 1371 C CA . PHE A 1 178 ? -11.520 -0.523 -20.447 1.00 67.88 178 PHE A CA 1
ATOM 1372 C C . PHE A 1 178 ? -12.896 -1.056 -20.075 1.00 67.88 178 PHE A C 1
ATOM 1374 O O . PHE A 1 178 ? -13.354 -0.690 -19.013 1.00 67.88 178 PHE A O 1
ATOM 1381 N N . PHE A 1 179 ? -13.570 -1.855 -20.910 1.00 64.12 179 PHE A N 1
ATOM 1382 C CA . PHE A 1 179 ? -14.985 -2.208 -20.697 1.00 64.12 179 PHE A CA 1
ATOM 1383 C C . PHE A 1 179 ? -15.349 -3.666 -21.014 1.00 64.12 179 PHE A C 1
ATOM 1385 O O . PHE A 1 179 ? -16.512 -4.032 -20.865 1.00 64.12 179 PHE A O 1
ATOM 1392 N N . GLU A 1 180 ? -14.398 -4.490 -21.459 1.00 59.19 180 GLU A N 1
ATOM 1393 C CA . GLU A 1 180 ? -14.651 -5.914 -21.712 1.00 59.19 180 GLU A CA 1
ATOM 1394 C C . GLU A 1 180 ? -14.504 -6.691 -20.401 1.00 59.19 180 GLU A C 1
ATOM 1396 O O . GLU A 1 180 ? -13.398 -6.994 -19.987 1.00 59.19 180 GLU A O 1
ATOM 1401 N N . TYR A 1 181 ? -15.609 -6.952 -19.705 1.00 55.84 181 TYR A N 1
ATOM 1402 C CA . TYR A 1 181 ? -15.630 -7.799 -18.506 1.00 55.84 181 TYR A CA 1
ATOM 1403 C C . TYR A 1 181 ? -15.897 -9.267 -18.837 1.00 55.84 181 TYR A C 1
ATOM 1405 O O . TYR A 1 181 ? -16.695 -9.517 -19.770 1.00 55.84 181 TYR A O 1
#

Secondary structure (DSSP, 8-state):
--HHHHHHHHHHHHS-HHHHHHHHHHHHHH-GGGHHHHHHHHHHHHHIIIIIHHHHHHHT-SSHHHHHHHHH-HHHHHHHHHHHHHHHHHHHHHHHHHHHHHHHHHH---HHHHHHHHHHHHHHHHHHHHHHHHHHHHHHHHHHHHHHHHHHHHHHHHHHTSHHHHHHHHHHTT---SS--

pLDDT: mean 84.8, std 7.01, range [55.84, 95.12]

Sequence (181 aa):
MPVTTVSFSLMASFMSATSFLGVPAENYLYGTQYVMLNLGYALGTPVAAFIFLPVFYKMQGASAFEYLEKRFGRVVRLLASSVFMLQMMLYMAIILYAPALALNVVTGLSKWSSVYLIGFVCTFYSTLGGMRAVLWTDLFQALIMLSAAFAVCVKGTMDVGGLSEVWRIAEEGQRIQFFEY

Organism: Trichonephila clavata (NCBI:txid2740835)

Radius of gyration: 20.3 Å; chains: 1; bounding box: 46×36×55 Å